Protein AF-A0A9P9ERN0-F1 (afdb_monomer_lite)

Sequence (106 aa):
MDQYVKFDSETQPTEDPTKLITVRRDLHYLFDTCRFTFVPRQDTASQVLSLALNVFSPDDNPDLIPLYHNLSPAPLSGISIEHVFARFAWIIFSDKTMRSDQRSIK

pLDDT: mean 79.4, std 14.56, range [41.19, 92.38]

Radius of gyration: 17.51 Å; chains: 1; bounding box: 39×46×37 Å

Organism: NCBI:txid307937

Foldseek 3Di:
DPVPPPCPPPPPPPDDVQLDDDDDPVCPVCLVVLQWAWDWDADPVPRDIAIAIDGDPCVVPVVVCVPGHRHGDDDDPSHDPVSRVVSVVCSVVVDVVVVVVVPPDD

Structure (mmCIF, N/CA/C/O backbone):
data_AF-A0A9P9ERN0-F1
#
_entry.id   AF-A0A9P9ERN0-F1
#
loop_
_atom_site.group_PDB
_atom_site.id
_atom_site.type_symbol
_atom_site.label_atom_id
_atom_site.label_alt_id
_atom_site.label_comp_id
_atom_site.label_asym_id
_atom_site.label_entity_id
_atom_site.label_seq_id
_atom_site.pdbx_PDB_ins_code
_atom_site.Cartn_x
_atom_site.Cartn_y
_atom_site.Cartn_z
_atom_site.occupancy
_atom_site.B_iso_or_equiv
_atom_site.auth_seq_id
_atom_site.auth_comp_id
_atom_site.auth_asym_id
_atom_site.auth_atom_id
_atom_site.pdbx_PDB_model_num
ATOM 1 N N . MET A 1 1 ? -13.777 -33.264 21.095 1.00 43.03 1 MET A N 1
ATOM 2 C CA . MET A 1 1 ? -13.114 -32.226 20.268 1.00 43.03 1 MET A CA 1
ATOM 3 C C . MET A 1 1 ? -14.104 -31.079 20.076 1.00 43.03 1 MET A C 1
ATOM 5 O O . MET A 1 1 ? -14.339 -30.629 18.969 1.00 43.03 1 MET A O 1
ATOM 9 N N . ASP A 1 2 ? -14.704 -30.604 21.168 1.00 48.28 2 ASP A N 1
ATOM 10 C CA . ASP A 1 2 ? -15.955 -29.825 21.098 1.00 48.28 2 ASP A CA 1
ATOM 11 C C . ASP A 1 2 ? -15.799 -28.442 21.746 1.00 48.28 2 ASP A C 1
ATOM 13 O O . ASP A 1 2 ? -16.744 -27.672 21.850 1.00 48.28 2 ASP A O 1
ATOM 17 N N . GLN A 1 3 ? -14.579 -28.112 22.184 1.00 48.88 3 GLN A N 1
ATOM 18 C CA . GLN A 1 3 ? -14.279 -26.918 22.976 1.00 48.88 3 GLN A CA 1
ATOM 19 C C . GLN A 1 3 ? -13.826 -25.712 22.132 1.00 48.88 3 GLN A C 1
ATOM 21 O O . GLN A 1 3 ? -13.705 -24.612 22.662 1.00 48.88 3 GLN A O 1
ATOM 26 N N . TYR A 1 4 ? -13.602 -25.898 20.826 1.00 54.66 4 TYR A N 1
ATOM 27 C CA . TYR A 1 4 ? -13.163 -24.828 19.918 1.00 54.66 4 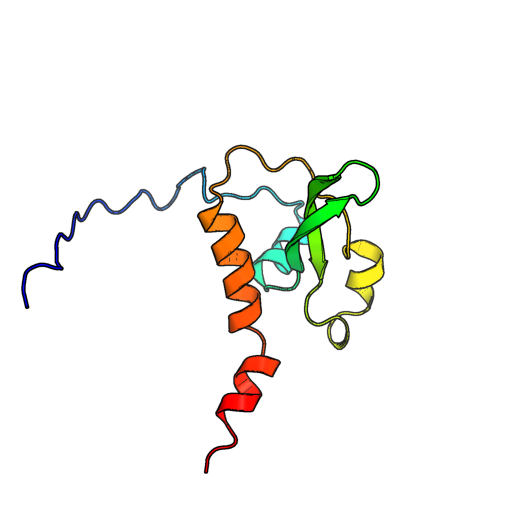TYR A CA 1
ATOM 28 C C . TYR A 1 4 ? -14.277 -24.262 19.031 1.00 54.66 4 TYR A C 1
ATOM 30 O O . TYR A 1 4 ? -14.069 -23.239 18.387 1.00 54.66 4 TYR A O 1
ATOM 38 N N . VAL A 1 5 ? -15.466 -24.871 19.010 1.00 56.34 5 VAL A N 1
ATOM 39 C CA . VAL A 1 5 ? -16.603 -24.365 18.227 1.00 56.34 5 VAL A CA 1
ATOM 40 C C . VAL A 1 5 ? -17.506 -23.536 19.134 1.00 56.34 5 VAL A C 1
ATOM 42 O O . VAL A 1 5 ? -18.635 -23.903 19.438 1.00 56.34 5 VAL A O 1
ATOM 45 N N . LYS A 1 6 ? -16.997 -22.387 19.583 1.00 53.09 6 LYS A N 1
ATOM 46 C CA . LYS A 1 6 ? -17.880 -21.254 19.873 1.00 53.09 6 LYS A CA 1
ATOM 47 C C . LYS A 1 6 ? -18.030 -20.492 18.570 1.00 53.09 6 LYS A C 1
ATOM 49 O O . LYS A 1 6 ? -17.261 -19.590 18.264 1.00 53.09 6 LYS A O 1
ATOM 54 N N . PHE A 1 7 ? -18.956 -20.970 17.751 1.00 53.41 7 PHE A N 1
ATOM 55 C CA . PHE A 1 7 ? -19.378 -20.260 16.560 1.00 53.41 7 PHE A CA 1
ATOM 56 C C . PHE A 1 7 ? -20.376 -19.201 17.027 1.00 53.41 7 PHE A C 1
ATOM 58 O O . PHE A 1 7 ? -21.584 -19.425 17.004 1.00 53.41 7 PHE A O 1
ATOM 65 N N . ASP A 1 8 ? -19.861 -18.070 17.511 1.00 53.12 8 ASP A N 1
ATOM 66 C CA . ASP A 1 8 ? -20.653 -16.847 17.537 1.00 53.12 8 ASP A CA 1
ATOM 67 C C . ASP A 1 8 ? -20.876 -16.486 16.065 1.00 53.12 8 ASP A C 1
ATOM 69 O O . ASP A 1 8 ? -20.046 -15.856 15.414 1.00 53.12 8 ASP A O 1
ATOM 73 N N . SER A 1 9 ? -21.970 -16.997 15.497 1.00 55.66 9 SER A N 1
ATOM 74 C CA . SER A 1 9 ? -22.421 -16.714 14.135 1.00 55.66 9 SER A CA 1
ATOM 75 C C . SER A 1 9 ? -22.965 -15.293 14.020 1.00 55.66 9 SER A C 1
ATOM 77 O O . SER A 1 9 ? -24.002 -15.077 13.394 1.00 55.66 9 SER A O 1
ATOM 79 N N . GLU A 1 10 ? -22.321 -14.309 14.635 1.00 57.94 10 GLU A N 1
ATOM 80 C CA . GLU A 1 10 ? -22.484 -12.951 14.157 1.00 57.94 10 GLU A CA 1
ATOM 81 C C . GLU A 1 10 ? -21.645 -12.867 12.893 1.00 57.94 10 GLU A C 1
ATOM 83 O O . GLU A 1 10 ? -20.426 -12.697 12.917 1.00 57.94 10 GLU A O 1
ATOM 88 N N . THR A 1 11 ? -22.310 -13.050 11.753 1.00 58.94 11 THR A N 1
ATOM 89 C CA . THR A 1 11 ? -21.790 -12.558 10.486 1.00 58.94 11 THR A CA 1
ATOM 90 C C . THR A 1 11 ? -21.503 -11.081 10.704 1.00 58.94 11 THR A C 1
ATOM 92 O O . THR A 1 11 ? -22.436 -10.273 10.703 1.00 58.94 11 THR A O 1
ATOM 95 N N . GLN A 1 12 ? -20.237 -10.729 10.963 1.00 59.78 12 GLN A N 1
ATOM 96 C CA . GLN A 1 12 ? -19.837 -9.331 10.964 1.00 59.78 12 GLN A CA 1
ATOM 97 C C . GLN A 1 12 ? -20.388 -8.722 9.673 1.00 59.78 12 GLN A C 1
ATOM 99 O O . GLN A 1 12 ? -20.286 -9.369 8.620 1.00 59.78 12 GLN A O 1
ATOM 104 N N . PRO A 1 13 ? -21.004 -7.531 9.740 1.00 62.59 13 PRO A N 1
ATOM 105 C CA . PRO A 1 13 ? -21.491 -6.874 8.543 1.00 62.59 13 PRO A CA 1
ATOM 106 C C . PRO A 1 13 ? -20.360 -6.858 7.514 1.00 62.59 13 PRO A C 1
ATOM 108 O O . PRO A 1 13 ? -19.224 -6.507 7.836 1.00 62.59 13 PRO A O 1
ATOM 111 N N . THR A 1 14 ? -20.668 -7.304 6.293 1.00 66.62 14 THR A N 1
ATOM 112 C CA . THR A 1 14 ? -19.718 -7.330 5.169 1.00 66.62 14 THR A CA 1
ATOM 113 C C . THR A 1 14 ? -19.046 -5.965 4.994 1.00 66.62 14 THR A C 1
ATOM 115 O O . THR A 1 14 ? -17.857 -5.889 4.700 1.00 66.62 14 THR A O 1
ATOM 118 N N . GLU A 1 15 ? -19.802 -4.908 5.292 1.00 76.88 15 GLU A N 1
ATOM 119 C CA . GLU A 1 15 ? -19.373 -3.517 5.326 1.00 76.88 15 GLU A CA 1
ATOM 120 C C . GLU A 1 15 ? -18.884 -3.126 6.731 1.00 76.88 15 GLU A C 1
ATOM 122 O O . GLU A 1 15 ? -19.595 -2.494 7.515 1.00 76.88 15 GLU A O 1
ATOM 127 N N . ASP A 1 16 ? -17.660 -3.525 7.067 1.00 84.06 16 ASP A N 1
ATOM 128 C CA . ASP A 1 16 ? -16.956 -3.027 8.248 1.00 84.06 16 ASP A CA 1
ATOM 129 C C . ASP A 1 16 ? -16.092 -1.821 7.839 1.00 84.06 16 ASP A C 1
ATOM 131 O O . ASP A 1 16 ? -15.114 -2.005 7.105 1.00 84.06 16 ASP A O 1
ATOM 135 N N . PRO A 1 17 ? -16.399 -0.591 8.299 1.00 85.81 17 PRO A N 1
ATOM 136 C CA . PRO A 1 17 ? -15.661 0.601 7.890 1.00 85.81 17 PRO A CA 1
ATOM 137 C C . PRO A 1 17 ? -14.183 0.547 8.288 1.00 85.81 17 PRO A C 1
ATOM 139 O O . PRO A 1 17 ? -13.359 1.191 7.646 1.00 85.81 17 PRO A O 1
ATOM 142 N N . THR A 1 18 ? -13.821 -0.259 9.293 1.00 87.31 18 THR A N 1
ATOM 143 C CA . THR A 1 18 ? -12.421 -0.441 9.700 1.00 87.31 18 THR A CA 1
ATOM 144 C C . THR A 1 18 ? -11.618 -1.302 8.728 1.00 87.31 18 THR A C 1
ATOM 146 O O . THR A 1 18 ? -10.388 -1.298 8.760 1.00 87.31 18 THR A O 1
ATOM 149 N N .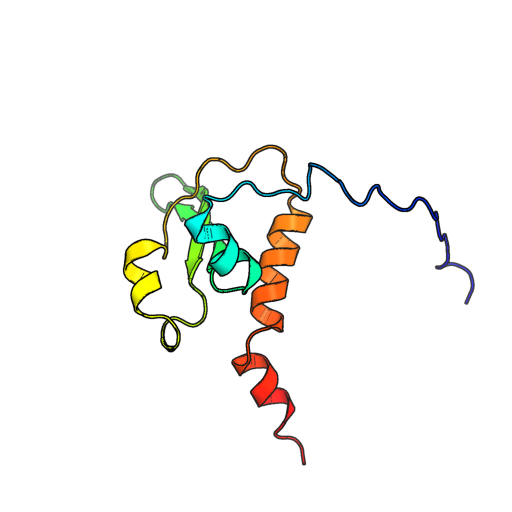 LYS A 1 19 ? -12.296 -2.018 7.829 1.00 85.88 19 LYS A N 1
ATOM 150 C CA . LYS A 1 19 ? -11.695 -2.834 6.769 1.00 85.88 19 LYS A CA 1
ATOM 151 C C . LYS A 1 19 ? -11.695 -2.116 5.414 1.00 85.88 19 LYS A C 1
ATOM 153 O O . LYS A 1 19 ? -11.377 -2.734 4.402 1.00 85.88 19 LYS A O 1
ATOM 158 N N . LEU A 1 20 ? -12.046 -0.827 5.380 1.00 86.81 20 LEU A N 1
ATOM 159 C CA . LEU A 1 20 ? -12.046 -0.007 4.172 1.00 86.81 20 LEU A CA 1
ATOM 160 C C . LEU A 1 20 ? -10.823 0.909 4.150 1.00 86.81 20 LEU A C 1
ATOM 162 O O . LEU A 1 20 ? -10.607 1.701 5.062 1.00 86.81 20 LEU A O 1
ATOM 166 N N . ILE A 1 21 ? -10.041 0.839 3.073 1.00 87.62 21 ILE A N 1
ATOM 167 C CA . ILE A 1 21 ? -8.921 1.751 2.828 1.00 87.62 21 ILE A CA 1
ATOM 168 C C . ILE A 1 21 ? -9.261 2.620 1.624 1.00 87.62 21 ILE A C 1
ATOM 170 O O . ILE A 1 21 ? -9.385 2.133 0.501 1.00 87.62 21 ILE A O 1
ATOM 174 N N . THR A 1 22 ? -9.364 3.928 1.845 1.00 87.06 22 THR A N 1
ATOM 175 C CA . THR A 1 22 ? -9.547 4.885 0.754 1.00 87.06 22 THR A CA 1
ATOM 176 C C . THR A 1 22 ? -8.236 5.059 -0.002 1.00 87.06 22 THR A C 1
ATOM 178 O O . THR A 1 22 ? -7.254 5.578 0.528 1.00 87.06 22 THR A O 1
ATOM 181 N N . VAL A 1 23 ? -8.233 4.663 -1.269 1.00 86.50 23 VAL A N 1
ATOM 182 C CA . VAL A 1 23 ? -7.115 4.864 -2.193 1.00 86.50 23 VAL A CA 1
ATOM 183 C C . VAL A 1 23 ? -7.543 5.775 -3.335 1.00 86.50 23 VAL A C 1
ATOM 185 O O . VAL A 1 23 ? -8.727 5.875 -3.665 1.00 86.50 23 VAL A O 1
ATOM 188 N N . ARG A 1 24 ? -6.579 6.455 -3.966 1.00 86.75 24 ARG A N 1
ATOM 189 C CA . ARG A 1 24 ? -6.876 7.181 -5.204 1.00 86.75 24 ARG A CA 1
ATOM 190 C C . ARG A 1 24 ? -7.395 6.199 -6.257 1.00 86.75 24 ARG A C 1
ATOM 192 O O . ARG A 1 24 ? -6.951 5.053 -6.320 1.00 86.75 24 ARG A O 1
ATOM 199 N N . ARG A 1 25 ? -8.311 6.665 -7.108 1.00 87.06 25 ARG A N 1
ATOM 200 C CA . ARG A 1 25 ? -8.984 5.837 -8.121 1.00 87.06 25 ARG A CA 1
ATOM 201 C C . ARG A 1 25 ? -8.007 5.087 -9.034 1.00 87.06 25 ARG A C 1
ATOM 203 O O . ARG A 1 25 ? -8.269 3.945 -9.387 1.00 87.06 25 ARG A O 1
ATOM 210 N N . ASP A 1 26 ? -6.895 5.718 -9.396 1.00 85.81 26 ASP A N 1
ATOM 211 C CA . ASP A 1 26 ? -5.833 5.137 -10.225 1.00 85.81 26 ASP A CA 1
ATOM 212 C C . ASP A 1 26 ? -5.025 4.043 -9.507 1.00 85.81 26 ASP A C 1
ATOM 214 O O . ASP A 1 26 ? -4.483 3.153 -10.155 1.00 85.81 26 ASP A O 1
ATOM 218 N N . LEU A 1 27 ? -4.992 4.064 -8.173 1.00 87.44 27 LEU A N 1
ATOM 219 C CA . LEU A 1 27 ? -4.269 3.090 -7.350 1.00 87.44 27 LEU A CA 1
ATOM 220 C C . LEU A 1 27 ? -5.118 1.897 -6.921 1.00 87.44 27 LEU A C 1
ATOM 222 O O . LEU A 1 27 ? -4.559 0.897 -6.481 1.00 87.44 27 LEU A O 1
ATOM 226 N N . HIS A 1 28 ? -6.441 1.976 -7.061 1.00 89.62 28 HIS A N 1
ATOM 227 C CA . HIS A 1 28 ? -7.354 0.916 -6.632 1.00 89.62 28 HIS A CA 1
ATOM 228 C C . HIS A 1 28 ? -7.024 -0.427 -7.288 1.00 89.62 28 HIS A C 1
ATOM 230 O O . HIS A 1 28 ? -6.877 -1.434 -6.605 1.00 89.62 28 HIS A O 1
ATOM 236 N N . TYR A 1 29 ? -6.797 -0.428 -8.604 1.00 89.19 29 TYR A N 1
ATOM 237 C CA . TYR A 1 29 ? -6.426 -1.643 -9.328 1.00 89.19 29 TYR A CA 1
ATOM 238 C C . TYR A 1 29 ? -5.081 -2.217 -8.860 1.00 89.19 29 TYR A C 1
ATOM 240 O O . TYR A 1 29 ? -4.945 -3.427 -8.678 1.00 89.19 29 TYR A O 1
ATOM 248 N N . LEU A 1 30 ? -4.079 -1.359 -8.644 1.00 88.75 30 LEU A N 1
ATOM 249 C CA . LEU A 1 30 ? -2.757 -1.778 -8.171 1.00 88.75 30 LEU A CA 1
ATOM 250 C C . LEU A 1 30 ? -2.821 -2.346 -6.748 1.00 88.75 30 LEU A C 1
ATOM 252 O O . LEU A 1 30 ? -2.122 -3.309 -6.432 1.00 88.75 30 LEU A O 1
ATOM 256 N N . PHE A 1 31 ? -3.691 -1.782 -5.912 1.00 88.06 31 PHE A N 1
ATOM 257 C CA . PHE A 1 31 ? -3.969 -2.303 -4.586 1.00 88.06 31 PHE A CA 1
ATOM 258 C C . PHE A 1 31 ? -4.629 -3.683 -4.691 1.00 88.06 31 PHE A C 1
ATOM 260 O O . PHE A 1 31 ? -4.076 -4.660 -4.192 1.00 88.06 31 PHE A O 1
ATOM 267 N N . ASP A 1 32 ? -5.746 -3.818 -5.405 1.00 88.25 32 ASP A N 1
ATOM 268 C CA . ASP A 1 32 ? -6.487 -5.085 -5.533 1.00 88.25 32 ASP A CA 1
ATOM 269 C C . ASP A 1 32 ? -5.637 -6.217 -6.113 1.00 88.25 32 ASP A C 1
ATOM 271 O O . ASP A 1 32 ? -5.692 -7.355 -5.647 1.00 88.25 32 ASP A O 1
ATOM 275 N N . THR A 1 33 ? -4.792 -5.893 -7.092 1.00 87.25 33 THR A N 1
ATOM 276 C CA . THR A 1 33 ? -3.896 -6.854 -7.747 1.00 87.25 33 THR A CA 1
ATOM 277 C C . THR A 1 33 ? -2.583 -7.087 -7.008 1.00 87.25 33 THR A C 1
ATOM 279 O O . THR A 1 33 ? -1.686 -7.726 -7.560 1.00 87.25 33 THR A O 1
ATOM 282 N N . CYS A 1 34 ? -2.478 -6.631 -5.755 1.00 87.62 34 CYS A N 1
ATOM 283 C CA . CYS A 1 34 ? -1.359 -6.943 -4.869 1.00 87.62 34 CYS A CA 1
ATOM 284 C C . CYS A 1 34 ? -0.005 -6.431 -5.399 1.00 87.62 34 CYS A C 1
ATOM 286 O O . CYS A 1 34 ? 1.025 -7.072 -5.213 1.00 87.62 34 CYS A O 1
ATOM 288 N N . ARG A 1 35 ? 0.000 -5.270 -6.074 1.00 88.06 35 ARG A N 1
ATOM 289 C CA . ARG A 1 35 ? 1.207 -4.670 -6.681 1.00 88.06 35 ARG A CA 1
ATOM 290 C C . ARG A 1 35 ? 1.984 -3.770 -5.733 1.00 88.06 35 ARG A C 1
ATOM 292 O O . ARG A 1 35 ? 3.173 -3.542 -5.938 1.00 88.06 35 ARG A O 1
ATOM 299 N N . PHE A 1 36 ? 1.333 -3.271 -4.690 1.00 89.88 36 PHE A N 1
ATOM 300 C CA . PHE A 1 36 ? 1.994 -2.553 -3.610 1.00 89.88 36 PHE A CA 1
ATOM 301 C C . PHE A 1 36 ? 1.309 -2.832 -2.271 1.00 89.88 36 PHE A C 1
ATOM 303 O O . PHE A 1 36 ? 0.130 -3.180 -2.222 1.00 89.88 36 PHE A O 1
ATOM 310 N N . THR A 1 37 ? 2.048 -2.633 -1.182 1.00 91.25 37 THR A N 1
ATOM 311 C CA . THR A 1 37 ? 1.559 -2.741 0.199 1.00 91.25 37 THR A CA 1
ATOM 312 C C . THR A 1 37 ? 2.033 -1.571 1.047 1.00 91.25 37 THR A C 1
ATOM 314 O O . THR A 1 37 ? 2.902 -0.806 0.633 1.00 91.25 37 THR A O 1
ATOM 317 N N . PHE A 1 38 ? 1.501 -1.467 2.260 1.00 91.88 38 PHE A N 1
ATOM 318 C CA . PHE A 1 38 ? 2.091 -0.661 3.318 1.00 91.88 38 PHE A CA 1
ATOM 319 C C . PHE A 1 38 ? 3.131 -1.484 4.081 1.00 91.88 38 PHE A C 1
ATOM 321 O O . PHE A 1 38 ? 2.882 -2.644 4.414 1.00 91.88 38 PHE A O 1
ATOM 328 N N . VAL A 1 39 ? 4.283 -0.880 4.359 1.00 90.62 39 VAL A N 1
ATOM 329 C CA . VAL A 1 39 ? 5.347 -1.446 5.193 1.00 90.62 39 VAL A CA 1
ATOM 330 C C . VAL A 1 39 ? 5.717 -0.468 6.302 1.00 90.62 39 VAL A C 1
ATOM 332 O O . VAL A 1 39 ? 5.663 0.746 6.082 1.00 90.62 39 VAL A O 1
ATOM 335 N N . PRO A 1 40 ? 6.099 -0.955 7.492 1.00 89.44 40 PRO A N 1
ATOM 336 C CA . PRO A 1 40 ? 6.653 -0.094 8.521 1.00 89.44 40 PRO A CA 1
ATOM 337 C C . PRO A 1 40 ? 7.979 0.501 8.040 1.00 89.44 40 PRO A C 1
ATOM 339 O O . PRO A 1 40 ? 8.854 -0.198 7.530 1.00 89.44 40 PRO A O 1
ATOM 342 N N . ARG A 1 41 ? 8.128 1.808 8.230 1.00 89.31 41 ARG A N 1
ATOM 343 C CA . ARG A 1 41 ? 9.330 2.579 7.948 1.00 89.31 41 ARG A CA 1
ATOM 344 C C . ARG A 1 41 ? 9.702 3.375 9.189 1.00 89.31 41 ARG A C 1
ATOM 346 O O . ARG A 1 41 ? 8.913 4.180 9.683 1.00 89.31 41 ARG A O 1
ATOM 353 N N . GLN A 1 42 ? 10.919 3.159 9.669 1.00 88.12 42 GLN A N 1
ATOM 354 C CA . GLN A 1 42 ? 11.498 3.943 10.750 1.00 88.12 42 GLN A CA 1
ATOM 355 C C . GLN A 1 42 ? 12.315 5.086 10.156 1.00 88.12 42 GLN A C 1
ATOM 357 O O . GLN A 1 42 ? 13.207 4.857 9.337 1.00 88.12 42 GLN A O 1
ATOM 362 N N . ASP A 1 43 ? 12.013 6.312 10.565 1.00 83.31 43 ASP A N 1
ATOM 363 C CA . ASP A 1 43 ? 12.899 7.438 10.300 1.00 83.31 43 ASP A CA 1
ATOM 364 C C . ASP A 1 43 ? 14.076 7.388 11.284 1.00 83.31 43 ASP A C 1
ATOM 366 O O . ASP A 1 43 ? 13.896 7.419 12.503 1.00 83.31 43 ASP A O 1
ATOM 370 N N . THR A 1 44 ? 15.293 7.276 10.755 1.00 81.62 44 THR A N 1
ATOM 371 C CA . THR A 1 44 ? 16.519 7.156 11.550 1.00 81.62 44 THR A CA 1
ATOM 372 C C . THR A 1 44 ? 16.848 8.431 12.321 1.00 81.62 44 THR A C 1
ATOM 374 O O . THR A 1 44 ? 17.493 8.346 13.364 1.00 81.62 44 THR A O 1
ATOM 377 N N . ALA A 1 45 ? 16.394 9.596 11.849 1.00 83.38 45 ALA A N 1
ATOM 378 C CA . ALA A 1 45 ? 16.657 10.874 12.502 1.00 83.38 45 ALA A CA 1
ATOM 379 C C . ALA A 1 45 ? 15.701 11.140 13.675 1.00 83.38 45 ALA A C 1
ATOM 381 O O . ALA A 1 45 ? 16.123 11.640 14.715 1.00 83.38 45 ALA A O 1
ATOM 382 N N . SER A 1 46 ? 14.419 10.802 13.515 1.00 82.06 46 SER A N 1
ATOM 383 C CA . SER A 1 46 ? 13.369 11.109 14.495 1.00 82.06 46 SER A CA 1
ATOM 384 C C . SER A 1 46 ? 12.933 9.914 15.352 1.00 82.06 46 SER A C 1
ATOM 386 O O . SER A 1 46 ? 12.181 10.096 16.305 1.00 82.06 46 SER A O 1
ATOM 388 N N . GLN A 1 47 ? 13.390 8.695 15.031 1.00 83.94 47 GLN A N 1
ATOM 389 C CA . GLN A 1 47 ? 12.934 7.424 15.621 1.00 83.94 47 GLN A CA 1
ATOM 390 C C . GLN A 1 47 ? 11.415 7.195 15.520 1.00 83.94 47 GLN A C 1
ATOM 392 O O . GLN A 1 47 ? 10.868 6.315 16.186 1.00 83.94 47 GLN A O 1
ATOM 397 N N . VAL A 1 48 ? 10.726 7.952 14.666 1.00 86.81 48 VAL A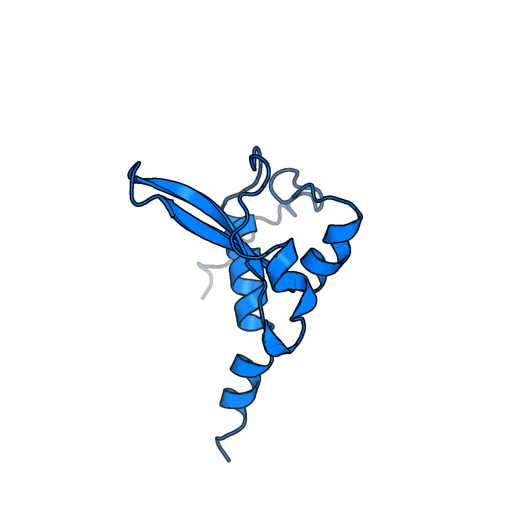 N 1
ATOM 398 C CA . VAL A 1 48 ? 9.288 7.818 14.449 1.00 86.81 48 VAL A CA 1
ATOM 399 C C . VAL A 1 48 ? 9.026 6.649 13.504 1.00 86.81 48 VAL A C 1
ATOM 401 O O . VAL A 1 48 ? 9.629 6.536 12.433 1.00 86.81 48 VAL A O 1
ATOM 404 N N . LEU A 1 49 ? 8.098 5.779 13.904 1.00 86.50 49 LEU A N 1
ATOM 405 C CA . LEU A 1 49 ? 7.558 4.727 13.052 1.00 86.50 49 LEU A CA 1
ATOM 406 C C . LEU A 1 49 ? 6.410 5.290 12.216 1.00 86.50 49 LEU A C 1
ATOM 408 O O . LEU A 1 49 ? 5.452 5.855 12.738 1.00 86.50 49 LEU A O 1
ATOM 412 N N . SER A 1 50 ? 6.513 5.110 10.908 1.00 88.88 50 SER A N 1
ATOM 413 C CA . SER A 1 50 ? 5.502 5.494 9.928 1.00 88.88 50 SER A CA 1
ATOM 414 C C . SER A 1 50 ? 5.239 4.331 8.979 1.00 88.88 50 SER A C 1
ATOM 416 O O . SER A 1 50 ? 5.978 3.348 8.970 1.00 88.88 50 SER A O 1
ATOM 418 N N . LEU A 1 51 ? 4.177 4.415 8.186 1.00 90.38 51 LEU A N 1
ATOM 419 C CA . LEU A 1 51 ? 3.967 3.484 7.082 1.00 90.38 51 LEU A CA 1
ATOM 420 C C . LEU A 1 51 ? 4.523 4.093 5.798 1.00 90.38 51 LEU A C 1
ATOM 422 O O . LEU A 1 51 ? 4.461 5.303 5.603 1.00 90.38 51 LEU A O 1
ATOM 426 N N . ALA A 1 52 ? 5.037 3.247 4.915 1.00 91.81 52 ALA A N 1
ATOM 427 C CA . ALA A 1 52 ? 5.436 3.610 3.566 1.00 91.81 52 ALA A CA 1
ATOM 428 C C . ALA A 1 52 ? 4.791 2.660 2.557 1.00 91.81 52 ALA A C 1
ATOM 430 O O . ALA A 1 52 ? 4.565 1.487 2.846 1.00 91.81 52 ALA A O 1
ATOM 431 N N . LEU A 1 53 ? 4.500 3.170 1.368 1.00 91.81 53 LEU A N 1
ATOM 432 C CA . LEU A 1 53 ? 4.125 2.372 0.215 1.00 91.81 53 LEU A CA 1
ATOM 433 C C . LEU A 1 53 ? 5.355 1.629 -0.303 1.00 91.81 53 LEU A C 1
ATOM 435 O O . LEU A 1 53 ? 6.407 2.222 -0.533 1.00 91.81 53 LEU A O 1
ATOM 439 N N . ASN A 1 54 ? 5.210 0.327 -0.502 1.00 91.44 54 ASN A N 1
ATOM 440 C CA . ASN A 1 54 ? 6.240 -0.532 -1.056 1.00 91.44 54 ASN A CA 1
ATOM 441 C C . ASN A 1 54 ? 5.678 -1.295 -2.250 1.00 91.44 54 ASN A C 1
ATOM 443 O O . ASN A 1 54 ? 4.766 -2.109 -2.101 1.00 91.44 54 ASN A O 1
ATOM 447 N N . VAL A 1 55 ? 6.249 -1.040 -3.423 1.00 90.62 55 VAL A N 1
ATOM 448 C CA . VAL A 1 55 ? 5.978 -1.810 -4.642 1.00 90.62 55 VAL A CA 1
ATOM 449 C C . VAL A 1 55 ? 6.587 -3.201 -4.505 1.00 90.62 55 VAL A C 1
ATOM 451 O O . VAL A 1 55 ? 7.738 -3.341 -4.089 1.00 90.62 55 VAL A O 1
ATOM 454 N N . PHE A 1 56 ? 5.804 -4.216 -4.850 1.00 83.75 56 PHE A N 1
ATOM 455 C CA . PHE A 1 56 ? 6.194 -5.618 -4.798 1.00 83.75 56 PHE A CA 1
ATOM 456 C C . PHE A 1 56 ? 6.458 -6.141 -6.219 1.00 83.75 56 PHE A C 1
ATOM 458 O O . PHE A 1 56 ? 5.807 -5.696 -7.164 1.00 83.75 56 PHE A O 1
ATOM 465 N N . SER A 1 57 ? 7.420 -7.055 -6.379 1.00 78.75 57 SER A N 1
ATOM 466 C CA . SER A 1 57 ? 7.893 -7.538 -7.692 1.00 78.75 57 SER A CA 1
ATOM 467 C C . SER A 1 57 ? 8.341 -6.390 -8.624 1.00 78.75 57 SER A C 1
ATOM 469 O O . SER A 1 57 ? 7.716 -6.158 -9.664 1.00 78.75 57 SER A O 1
ATOM 471 N N . PRO A 1 58 ? 9.408 -5.647 -8.260 1.00 71.56 58 PRO A N 1
ATOM 472 C CA . PRO A 1 58 ? 9.907 -4.509 -9.039 1.00 71.56 58 PRO A CA 1
ATOM 473 C C . PRO A 1 58 ? 10.253 -4.878 -10.487 1.00 71.56 58 PRO A C 1
ATOM 475 O O . PRO A 1 58 ? 10.051 -4.062 -11.379 1.00 71.56 58 PRO A O 1
ATOM 478 N N . ASP A 1 59 ? 10.706 -6.110 -10.725 1.00 80.00 59 ASP A N 1
ATOM 479 C CA . ASP A 1 59 ? 11.080 -6.595 -12.058 1.00 80.00 59 ASP A CA 1
ATOM 480 C C . ASP A 1 59 ? 9.871 -6.732 -12.997 1.00 80.00 59 ASP A C 1
ATOM 482 O O . ASP A 1 59 ? 9.982 -6.486 -14.196 1.00 80.00 59 ASP A O 1
ATOM 486 N N . ASP A 1 60 ? 8.698 -7.069 -12.450 1.00 80.56 60 ASP A N 1
ATOM 487 C CA . ASP A 1 60 ? 7.452 -7.170 -13.217 1.00 80.56 60 ASP A CA 1
ATOM 488 C C . ASP A 1 60 ? 6.853 -5.786 -13.520 1.00 80.56 60 ASP A C 1
ATOM 490 O O . ASP A 1 60 ? 6.045 -5.650 -14.438 1.00 80.56 60 ASP A O 1
ATOM 494 N N . ASN A 1 61 ? 7.168 -4.772 -12.704 1.00 81.31 61 ASN A N 1
ATOM 495 C CA . ASN A 1 61 ? 6.545 -3.446 -12.762 1.00 81.31 61 ASN A CA 1
ATOM 496 C C . ASN A 1 61 ? 7.562 -2.325 -12.464 1.00 81.31 61 ASN A C 1
ATOM 498 O O . ASN A 1 61 ? 7.385 -1.582 -11.488 1.00 81.31 61 ASN A O 1
ATOM 502 N N . PRO A 1 62 ? 8.613 -2.163 -13.289 1.00 87.19 62 PRO A N 1
ATOM 503 C CA . PRO A 1 62 ? 9.685 -1.205 -13.016 1.00 87.19 62 PRO A CA 1
ATOM 504 C C . PRO A 1 62 ? 9.177 0.242 -12.992 1.00 87.19 62 PRO A C 1
ATOM 506 O O . PRO A 1 62 ? 9.662 1.054 -12.206 1.00 87.19 62 PRO A O 1
ATOM 509 N N . ASP A 1 63 ? 8.139 0.547 -13.773 1.00 89.94 63 ASP A N 1
ATOM 510 C CA . ASP A 1 63 ? 7.544 1.884 -13.863 1.00 89.94 63 ASP A CA 1
ATOM 511 C C . ASP A 1 63 ? 6.843 2.326 -12.568 1.00 89.94 63 ASP A C 1
ATOM 513 O O . ASP A 1 63 ? 6.698 3.521 -12.312 1.00 89.94 63 ASP A O 1
ATOM 517 N N . LEU A 1 64 ? 6.425 1.382 -11.715 1.00 87.94 64 LEU A N 1
ATOM 518 C CA . LEU A 1 64 ? 5.779 1.705 -10.440 1.00 87.94 64 LEU A CA 1
ATOM 519 C C . LEU A 1 64 ? 6.785 2.138 -9.375 1.00 87.94 64 LEU A C 1
ATOM 521 O O . LEU A 1 64 ? 6.420 2.863 -8.450 1.00 87.94 64 LEU A O 1
ATOM 525 N N . ILE A 1 65 ? 8.044 1.716 -9.495 1.00 89.88 65 ILE A N 1
ATOM 526 C CA . ILE A 1 65 ? 9.092 2.012 -8.519 1.00 89.88 65 ILE A CA 1
ATOM 527 C C . ILE A 1 65 ? 9.318 3.516 -8.344 1.00 89.88 65 ILE A C 1
ATOM 529 O O . ILE A 1 65 ? 9.173 3.989 -7.214 1.00 89.88 65 ILE A O 1
ATOM 533 N N . PRO A 1 66 ? 9.598 4.303 -9.402 1.00 90.88 66 PRO A N 1
ATOM 534 C CA . PRO A 1 66 ? 9.813 5.739 -9.241 1.00 90.88 66 PRO A CA 1
ATOM 535 C C . PRO A 1 66 ? 8.557 6.483 -8.768 1.00 90.88 66 PRO A C 1
ATOM 537 O O . PRO A 1 66 ? 8.670 7.576 -8.221 1.00 90.88 66 PRO A O 1
ATOM 540 N N . LEU A 1 67 ? 7.368 5.911 -8.981 1.00 88.88 67 LEU A N 1
ATOM 541 C CA . LEU A 1 67 ? 6.097 6.564 -8.679 1.00 88.88 67 LEU A CA 1
ATOM 542 C C . LEU A 1 67 ? 5.574 6.271 -7.275 1.00 88.88 67 LEU A C 1
ATOM 544 O O . LEU A 1 67 ? 4.897 7.124 -6.711 1.00 88.88 67 LEU A O 1
ATOM 548 N N . TYR A 1 68 ? 5.827 5.075 -6.735 1.00 89.12 68 TYR A N 1
ATOM 549 C CA . TYR A 1 68 ? 5.108 4.577 -5.557 1.00 89.12 68 TYR A CA 1
ATOM 550 C C . TYR A 1 68 ? 5.982 3.867 -4.521 1.00 89.12 68 TYR A C 1
ATOM 552 O O . TYR A 1 68 ? 5.481 3.517 -3.454 1.00 89.12 68 TYR A O 1
ATOM 560 N N . HIS A 1 69 ? 7.271 3.650 -4.786 1.00 90.25 69 HIS A N 1
ATOM 561 C CA . HIS A 1 69 ? 8.150 2.963 -3.842 1.00 90.25 69 HIS A CA 1
ATOM 562 C C . HIS A 1 69 ? 8.696 3.920 -2.769 1.00 90.25 69 HIS A C 1
ATOM 564 O O . HIS A 1 69 ? 9.122 5.034 -3.065 1.00 90.25 69 HIS A O 1
ATOM 570 N N . ASN A 1 70 ? 8.698 3.477 -1.509 1.00 89.00 70 ASN A N 1
ATOM 571 C CA . ASN A 1 70 ? 9.138 4.229 -0.328 1.00 89.00 70 ASN A CA 1
ATOM 572 C C . ASN A 1 70 ? 8.430 5.579 -0.106 1.00 89.00 70 ASN A C 1
ATOM 574 O O . ASN A 1 70 ? 8.962 6.452 0.588 1.00 89.00 70 ASN A O 1
ATOM 578 N N . LEU A 1 71 ? 7.224 5.758 -0.647 1.00 88.44 71 LEU A N 1
ATOM 579 C CA . LEU A 1 71 ? 6.434 6.969 -0.429 1.00 88.44 71 LEU A CA 1
ATOM 580 C C . LEU A 1 71 ? 5.621 6.894 0.859 1.00 88.44 71 LEU A C 1
ATOM 582 O O . LEU A 1 71 ? 4.997 5.878 1.152 1.00 88.44 71 LEU A O 1
ATOM 586 N N . SER A 1 72 ? 5.566 7.997 1.599 1.00 89.06 72 SER A N 1
ATOM 587 C CA . SER A 1 72 ? 4.656 8.120 2.738 1.00 89.06 72 SER A CA 1
ATOM 588 C C . SER A 1 72 ? 3.213 8.231 2.230 1.00 89.06 72 SER A C 1
ATOM 590 O O . SER A 1 72 ? 2.930 9.106 1.405 1.00 89.06 72 SER A O 1
ATOM 592 N N . PRO A 1 73 ? 2.287 7.370 2.682 1.00 87.56 73 PRO A N 1
ATOM 593 C CA . PRO A 1 73 ? 0.889 7.483 2.319 1.00 87.56 73 PRO A CA 1
ATOM 594 C C . PRO A 1 73 ? 0.248 8.682 3.022 1.00 87.56 73 PRO A C 1
ATOM 596 O O . PRO A 1 73 ? 0.780 9.231 3.991 1.00 87.56 73 PRO A O 1
ATOM 599 N N . ALA A 1 74 ? -0.943 9.056 2.556 1.00 85.56 74 ALA A N 1
ATOM 600 C CA . ALA A 1 74 ? -1.819 9.904 3.352 1.00 85.56 74 ALA A CA 1
ATOM 601 C C . ALA A 1 74 ? -2.098 9.230 4.714 1.00 85.56 74 ALA A C 1
ATOM 603 O O . ALA A 1 74 ? -2.081 7.996 4.790 1.00 85.56 74 ALA A O 1
ATOM 604 N N . PRO A 1 75 ? -2.361 10.006 5.782 1.00 84.81 75 PRO A N 1
ATOM 605 C CA . PRO A 1 75 ? -2.659 9.448 7.094 1.00 84.81 75 PRO A CA 1
ATOM 606 C C . PRO A 1 75 ? -3.773 8.400 7.016 1.00 84.81 75 PRO A C 1
ATOM 608 O O . PRO A 1 75 ? -4.894 8.699 6.608 1.00 84.81 75 PRO A O 1
ATOM 611 N N . LEU A 1 76 ? -3.448 7.167 7.403 1.00 84.69 76 LEU A N 1
ATOM 612 C CA . LEU A 1 76 ? -4.415 6.084 7.516 1.00 84.69 76 LEU A CA 1
ATOM 613 C C . LEU A 1 76 ? -5.086 6.203 8.887 1.00 84.69 76 LEU A C 1
ATOM 615 O O . LEU A 1 76 ? -4.444 5.984 9.913 1.00 84.69 76 LEU A O 1
ATOM 619 N N . SER A 1 77 ? -6.358 6.592 8.913 1.00 84.75 77 SER A N 1
ATOM 620 C CA . SER A 1 77 ? -7.151 6.709 10.138 1.00 84.75 77 SER A CA 1
ATOM 621 C C . SER A 1 77 ? -8.422 5.874 10.035 1.00 84.75 77 SER A C 1
ATOM 623 O O . SER A 1 77 ? -8.981 5.699 8.955 1.00 84.75 77 SER A O 1
ATOM 625 N N . GLY A 1 78 ? -8.860 5.320 11.168 1.00 88.00 78 GLY A N 1
ATOM 626 C CA . GLY A 1 78 ? -10.076 4.505 11.233 1.00 88.00 78 GLY A CA 1
ATOM 627 C C . GLY A 1 78 ? -9.959 3.107 10.620 1.00 88.00 78 GLY A C 1
ATOM 628 O O . GLY A 1 78 ? -10.975 2.434 10.521 1.00 88.00 78 GLY A O 1
ATOM 629 N N . ILE A 1 79 ? -8.756 2.661 10.241 1.00 90.12 79 ILE A N 1
ATOM 630 C CA . ILE A 1 79 ? -8.498 1.339 9.653 1.00 90.12 79 ILE A CA 1
ATOM 631 C C . ILE A 1 79 ? -7.962 0.387 10.730 1.00 90.12 79 ILE A C 1
ATOM 633 O O . ILE A 1 79 ? -7.109 0.765 11.534 1.00 90.12 79 ILE A O 1
ATOM 637 N N . SER A 1 80 ? -8.435 -0.858 10.727 1.00 90.81 80 SER A N 1
ATOM 638 C CA . SER A 1 80 ? -7.935 -1.937 11.581 1.00 90.81 80 SER A CA 1
ATOM 639 C C . SER A 1 80 ? -6.498 -2.305 11.194 1.00 90.81 80 SER A C 1
ATOM 641 O O . SER A 1 80 ? -6.166 -2.493 10.019 1.00 90.81 80 SER A O 1
ATOM 643 N N . ILE A 1 81 ? -5.626 -2.443 12.195 1.00 89.56 81 ILE A N 1
ATOM 644 C CA . ILE A 1 81 ? -4.234 -2.847 11.971 1.00 89.56 81 ILE A CA 1
ATOM 645 C C . ILE A 1 81 ? -4.150 -4.269 11.411 1.00 89.56 81 ILE A C 1
ATOM 647 O O . ILE A 1 81 ? -3.304 -4.554 10.564 1.00 89.56 81 ILE A O 1
ATOM 651 N N . GLU A 1 82 ? -5.075 -5.138 11.814 1.00 92.38 82 GLU A N 1
ATOM 652 C CA . GLU A 1 82 ? -5.229 -6.494 11.300 1.00 92.38 82 GLU A CA 1
ATOM 653 C C . GLU A 1 82 ? -5.539 -6.474 9.804 1.00 92.38 82 GLU A C 1
ATOM 655 O O . GLU A 1 82 ? -5.003 -7.295 9.065 1.00 92.38 82 GLU A O 1
ATOM 660 N N . HIS A 1 83 ? -6.348 -5.518 9.335 1.00 89.88 83 HIS A N 1
ATOM 661 C CA . 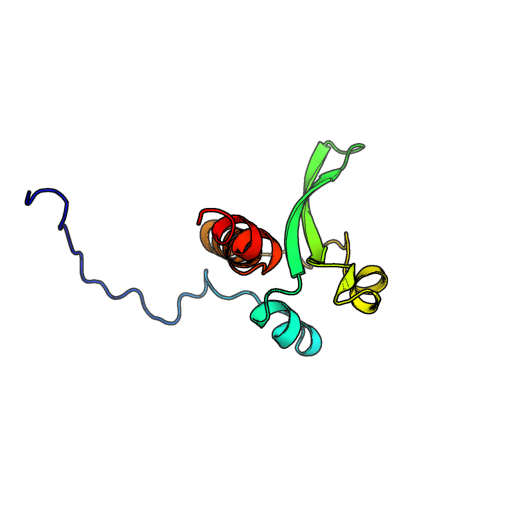HIS A 1 83 ? -6.630 -5.368 7.911 1.00 89.88 83 HIS A CA 1
ATOM 662 C C . HIS A 1 83 ? -5.371 -4.970 7.127 1.00 89.88 83 HIS A C 1
ATOM 664 O O . HIS A 1 83 ? -5.050 -5.600 6.120 1.00 89.88 83 HIS A O 1
ATOM 670 N N . VAL A 1 84 ? -4.600 -3.988 7.610 1.00 89.81 84 VAL A N 1
ATOM 671 C CA . VAL A 1 84 ? -3.322 -3.596 6.980 1.00 89.81 84 VAL A CA 1
ATOM 672 C C . VAL A 1 84 ? -2.338 -4.771 6.961 1.00 89.81 84 VAL A C 1
ATOM 674 O O . VAL A 1 84 ? -1.720 -5.051 5.932 1.00 89.81 84 VAL A O 1
ATOM 677 N N . PHE A 1 85 ? -2.233 -5.500 8.073 1.00 91.19 85 PHE A N 1
ATOM 678 C CA . PHE A 1 85 ? -1.378 -6.678 8.186 1.00 91.19 85 PHE A CA 1
ATOM 679 C C . PHE A 1 85 ? -1.818 -7.810 7.250 1.00 91.19 85 PHE A C 1
ATOM 681 O O . PHE A 1 85 ? -0.990 -8.394 6.553 1.00 91.19 85 PHE A O 1
ATOM 688 N N . ALA A 1 86 ? -3.117 -8.099 7.176 1.00 91.12 86 ALA A N 1
ATOM 689 C CA . ALA A 1 86 ? -3.663 -9.113 6.282 1.00 91.12 86 ALA A CA 1
ATOM 690 C C . ALA A 1 86 ? -3.372 -8.779 4.814 1.00 91.12 86 ALA A C 1
ATOM 692 O O . ALA A 1 86 ? -3.035 -9.672 4.040 1.00 91.12 86 ALA A O 1
ATOM 693 N N . ARG A 1 87 ? -3.436 -7.497 4.432 1.00 89.06 87 ARG A N 1
ATOM 694 C CA . ARG A 1 87 ? -3.072 -7.034 3.084 1.00 89.06 87 ARG A CA 1
ATOM 695 C C . ARG A 1 87 ? -1.587 -7.232 2.784 1.00 89.06 87 ARG A C 1
ATOM 697 O O . ARG A 1 87 ? -1.252 -7.713 1.704 1.00 89.06 87 ARG A O 1
ATOM 704 N N . PHE A 1 88 ? -0.713 -6.943 3.746 1.00 90.25 88 PHE A N 1
ATOM 705 C CA . PHE A 1 88 ? 0.717 -7.236 3.632 1.00 90.25 88 PHE A CA 1
ATOM 706 C C . PHE A 1 88 ? 0.981 -8.740 3.463 1.00 90.25 88 PHE A C 1
ATOM 708 O O . PHE A 1 88 ? 1.675 -9.153 2.534 1.00 90.25 88 PHE A O 1
ATOM 715 N N . ALA A 1 89 ? 0.368 -9.569 4.310 1.00 90.88 89 ALA A N 1
ATOM 716 C CA . ALA A 1 89 ? 0.493 -11.020 4.239 1.00 90.88 89 ALA A CA 1
ATOM 717 C C . ALA A 1 89 ? -0.035 -11.580 2.908 1.00 90.88 89 ALA A C 1
ATOM 719 O O . ALA A 1 89 ? 0.609 -12.436 2.301 1.00 90.88 89 ALA A O 1
ATOM 720 N N . TRP A 1 90 ? -1.172 -11.070 2.419 1.00 88.94 90 TRP A N 1
ATOM 721 C CA . TRP A 1 90 ? -1.762 -11.474 1.141 1.00 88.94 90 TRP A CA 1
ATOM 722 C C . TRP A 1 90 ? -0.747 -11.348 0.008 1.00 88.94 90 TRP A C 1
ATOM 724 O O . TRP A 1 90 ? -0.595 -12.283 -0.780 1.00 88.94 90 TRP A O 1
ATOM 734 N N . ILE A 1 91 ? -0.040 -10.220 -0.065 1.00 88.38 91 ILE A N 1
ATOM 735 C CA . ILE A 1 91 ? 0.951 -9.954 -1.112 1.00 88.38 91 ILE A CA 1
ATOM 736 C C . ILE A 1 91 ? 2.083 -10.983 -1.082 1.00 88.38 91 ILE A C 1
ATOM 738 O O . ILE A 1 91 ? 2.389 -11.560 -2.122 1.00 88.38 91 ILE A O 1
ATOM 742 N N . ILE A 1 92 ? 2.615 -11.302 0.101 1.00 85.62 92 ILE A N 1
ATOM 743 C CA . ILE A 1 92 ? 3.660 -12.327 0.263 1.00 85.62 92 ILE A CA 1
ATOM 744 C C . ILE A 1 92 ? 3.164 -13.702 -0.207 1.00 85.62 92 ILE A C 1
ATOM 746 O O . ILE A 1 92 ? 3.850 -14.386 -0.963 1.00 85.62 92 ILE A O 1
ATOM 750 N N . PHE A 1 93 ? 1.960 -14.114 0.199 1.00 85.00 93 PHE A N 1
ATOM 751 C CA . PHE A 1 93 ? 1.421 -15.440 -0.139 1.00 85.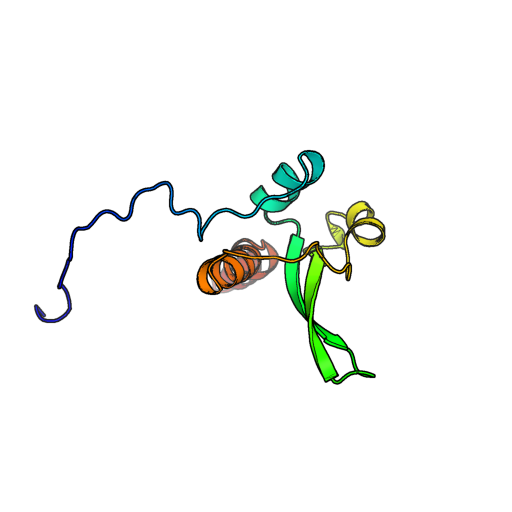00 93 PHE A CA 1
ATOM 752 C C . PHE A 1 93 ? 0.865 -15.553 -1.566 1.00 85.00 93 PHE A C 1
ATOM 754 O O . PHE A 1 93 ? 0.661 -16.660 -2.082 1.00 85.00 93 PHE A O 1
ATOM 761 N N . SER A 1 94 ? 0.592 -14.419 -2.206 1.00 79.88 94 SER A N 1
ATOM 762 C CA . SER A 1 94 ? 0.148 -14.361 -3.600 1.00 79.88 94 SER A CA 1
ATOM 763 C C . SER A 1 94 ? 1.302 -14.266 -4.582 1.00 79.88 94 SER A C 1
ATOM 765 O O . SER A 1 94 ? 1.089 -14.489 -5.777 1.00 79.88 94 SER A O 1
ATOM 767 N N . ASP A 1 95 ? 2.508 -13.977 -4.096 1.00 72.94 95 ASP A N 1
ATOM 768 C CA . ASP A 1 95 ? 3.684 -13.943 -4.939 1.00 72.94 95 ASP A CA 1
ATOM 769 C C . ASP A 1 95 ? 3.949 -15.313 -5.573 1.00 72.94 95 ASP A C 1
ATOM 771 O O . ASP A 1 95 ? 3.901 -16.377 -4.946 1.00 72.94 95 ASP A O 1
ATOM 775 N N . LYS A 1 96 ? 4.243 -15.274 -6.869 1.00 67.56 96 LYS A N 1
ATOM 776 C CA . LYS A 1 96 ? 4.600 -16.453 -7.646 1.00 67.56 96 LYS A CA 1
ATOM 777 C C . LYS A 1 96 ? 5.950 -17.001 -7.205 1.00 67.56 96 LYS A C 1
ATOM 779 O O . LYS A 1 96 ? 6.101 -18.218 -7.259 1.00 67.56 96 LYS A O 1
ATOM 784 N N . THR A 1 97 ? 6.874 -16.151 -6.737 1.00 60.59 97 THR A N 1
ATOM 785 C CA . THR A 1 97 ? 8.215 -16.582 -6.303 1.00 60.59 97 THR A CA 1
ATOM 786 C C . THR A 1 97 ? 8.133 -17.582 -5.141 1.00 60.59 97 THR A C 1
ATOM 788 O O . THR A 1 97 ? 8.689 -18.675 -5.241 1.00 60.59 97 THR A O 1
ATOM 791 N N . MET A 1 98 ? 7.308 -17.297 -4.125 1.00 55.81 98 MET A N 1
ATOM 792 C CA . MET A 1 98 ? 7.020 -18.203 -3.003 1.00 55.81 98 MET A CA 1
ATOM 793 C C . MET A 1 98 ? 6.316 -19.499 -3.444 1.00 55.81 98 MET A C 1
ATOM 795 O O . MET A 1 98 ? 6.495 -20.552 -2.834 1.00 55.81 98 MET A O 1
ATOM 799 N N . ARG A 1 99 ? 5.516 -19.461 -4.519 1.00 54.66 99 ARG A N 1
ATOM 800 C CA . ARG A 1 99 ? 4.830 -20.651 -5.062 1.00 54.66 99 ARG A CA 1
ATOM 801 C C . ARG A 1 99 ? 5.729 -21.543 -5.922 1.00 54.66 99 ARG A C 1
ATOM 803 O O . ARG A 1 99 ? 5.397 -22.714 -6.118 1.00 54.66 99 ARG A O 1
ATOM 810 N N . SER A 1 100 ? 6.827 -21.021 -6.469 1.00 55.44 100 SER A N 1
ATOM 811 C CA . SER A 1 100 ? 7.802 -21.814 -7.236 1.00 55.44 100 SER A CA 1
ATOM 812 C C . SER A 1 100 ? 8.591 -22.778 -6.350 1.00 55.44 100 SER A C 1
ATOM 814 O O . SER A 1 100 ? 8.791 -23.922 -6.755 1.00 55.44 100 SER A O 1
ATOM 816 N N . ASP A 1 101 ? 8.948 -22.371 -5.129 1.00 53.94 101 ASP A N 1
ATOM 817 C CA . ASP A 1 101 ? 9.751 -23.200 -4.215 1.00 53.94 101 ASP A CA 1
ATOM 818 C C . ASP A 1 101 ? 9.004 -24.436 -3.690 1.00 53.94 101 ASP A C 1
ATOM 820 O O . ASP A 1 101 ? 9.620 -25.443 -3.347 1.00 53.94 101 ASP A O 1
ATOM 824 N N . GLN A 1 102 ? 7.668 -24.438 -3.713 1.00 51.22 102 GLN A N 1
ATOM 825 C CA . GLN A 1 102 ? 6.875 -25.613 -3.327 1.00 51.22 102 GLN A CA 1
ATOM 826 C C . GLN A 1 102 ? 6.795 -26.703 -4.410 1.00 51.22 102 GLN A C 1
ATOM 828 O O . GLN A 1 102 ? 6.254 -27.778 -4.153 1.00 51.22 102 GLN A O 1
ATOM 833 N N . ARG A 1 103 ? 7.315 -26.465 -5.626 1.00 50.19 103 ARG A N 1
ATOM 834 C CA . ARG A 1 103 ? 7.258 -27.432 -6.742 1.00 50.19 103 ARG A CA 1
ATOM 835 C C . ARG A 1 103 ? 8.556 -28.200 -7.005 1.00 50.19 103 ARG A C 1
ATOM 837 O O . ARG A 1 103 ? 8.596 -28.959 -7.969 1.00 50.19 103 ARG A O 1
ATOM 844 N N . SER A 1 104 ? 9.565 -28.071 -6.143 1.00 47.28 104 SER A N 1
ATOM 845 C CA . SER A 1 104 ? 10.860 -28.760 -6.286 1.00 47.28 104 SER A CA 1
ATOM 846 C C . SER A 1 104 ? 11.058 -29.928 -5.304 1.00 47.28 104 SER A C 1
ATOM 848 O O . SER A 1 104 ? 12.162 -30.180 -4.831 1.00 47.28 104 SER A O 1
ATOM 850 N N . ILE A 1 105 ? 9.979 -30.649 -4.977 1.00 53.62 105 ILE A N 1
ATOM 851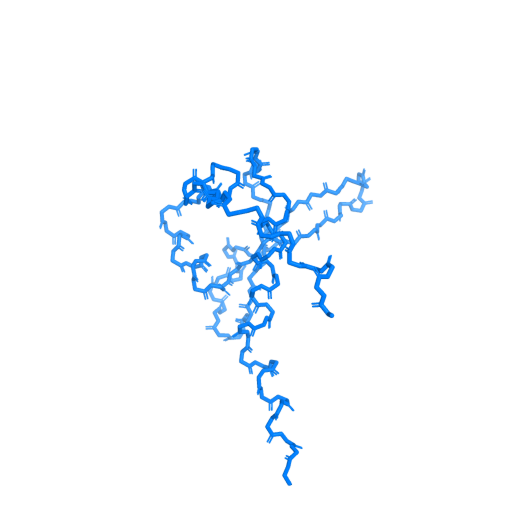 C CA . ILE A 1 105 ? 10.057 -31.954 -4.306 1.00 53.62 105 ILE A CA 1
ATOM 852 C C . ILE A 1 105 ? 9.255 -32.952 -5.145 1.00 53.62 105 ILE A C 1
ATOM 854 O O . ILE A 1 105 ? 8.060 -33.163 -4.931 1.00 53.62 105 ILE A O 1
ATOM 858 N N . LYS A 1 106 ? 9.914 -33.521 -6.151 1.00 41.19 106 LYS A N 1
ATOM 859 C CA . LYS A 1 106 ? 9.541 -34.785 -6.786 1.00 41.19 106 LYS A CA 1
ATOM 860 C C . LYS A 1 106 ? 10.801 -35.576 -7.073 1.00 41.19 106 LYS A C 1
ATOM 862 O O . LYS A 1 106 ? 11.779 -34.941 -7.519 1.00 41.19 106 LYS A O 1
#

Secondary structure (DSSP, 8-state):
--SS---------S--GGG-----HHHHHHHHTTSEEEEEEE-TTT--EEEEEEES-TTT-GGGHHHHTTBPPSP--S--HHHHHHHHHHHHHH-HHHHHGGG---